Protein AF-A0A316ESN5-F1 (afdb_monomer_lite)

Organism: NCBI:txid942865

Foldseek 3Di:
DDDDDDDDDPDQQDDLVVLVVLLVCVLVDPDDPSSVVNSVVNVVVDVPSVVVSVVSVVVSVVVVVVVVPCPDPDDD

pLDDT: mean 76.18, std 14.58, range [41.66, 90.88]

InterPro domains:
  IPR027383 Putative zinc-finger [PF13490] (16-49)

Radius of gyration: 16.42 Å; chains: 1; bounding box: 47×22×47 Å

Secondary structure (DSSP, 8-state):
------S----SS--HHHHHHHHHHHHHSPPPHHHHHHHHHHHHH-HHHHHHHHHHHHHHHHHHHHHTT-------

Sequence (76 aa):
MPDFPDGPRKHLLPKCEEVHFLTMKGMDQPLTWVERVRMRMHLAICDACTNFNGQMRIMRNAMRRLGQQEPGERDD

Structure (mmCIF, N/CA/C/O backbone):
data_AF-A0A316ESN5-F1
#
_entry.id   AF-A0A316ESN5-F1
#
loop_
_atom_site.group_PDB
_atom_site.id
_atom_site.type_symbol
_atom_site.label_atom_id
_atom_site.label_alt_id
_atom_site.label_comp_id
_atom_site.label_asym_id
_atom_site.label_entity_id
_atom_site.label_seq_id
_atom_site.pdbx_PDB_ins_code
_atom_site.Cartn_x
_atom_site.Cartn_y
_atom_site.Cartn_z
_atom_site.occupancy
_atom_site.B_iso_or_equiv
_atom_site.auth_seq_id
_atom_site.auth_comp_id
_atom_site.auth_asym_id
_atom_site.auth_atom_id
_atom_site.pdbx_PDB_model_num
ATOM 1 N N . MET A 1 1 ? 23.620 -12.010 14.722 1.00 41.66 1 MET A N 1
ATOM 2 C CA . MET A 1 1 ? 23.672 -10.542 14.550 1.00 41.66 1 MET A CA 1
ATOM 3 C C . MET A 1 1 ? 22.864 -10.207 13.310 1.00 41.66 1 MET A C 1
ATOM 5 O O . MET A 1 1 ? 23.179 -10.805 12.288 1.00 41.66 1 MET A O 1
ATOM 9 N N . PRO A 1 2 ? 21.819 -9.364 13.357 1.00 47.00 2 PRO A N 1
ATOM 10 C CA . PRO A 1 2 ? 21.241 -8.848 12.131 1.00 47.00 2 PRO A CA 1
ATOM 11 C C . PRO A 1 2 ? 22.131 -7.706 11.633 1.00 47.00 2 PRO A C 1
ATOM 13 O O . PRO A 1 2 ? 22.406 -6.744 12.350 1.00 47.00 2 PRO A O 1
ATOM 16 N N . ASP A 1 3 ? 22.636 -7.898 10.425 1.00 46.75 3 ASP A N 1
ATOM 17 C CA . ASP A 1 3 ? 23.276 -6.900 9.583 1.00 46.75 3 ASP A CA 1
ATOM 18 C C . ASP A 1 3 ? 22.278 -5.740 9.384 1.00 46.75 3 ASP A C 1
ATOM 20 O O . ASP A 1 3 ? 21.206 -5.945 8.822 1.00 46.75 3 ASP A O 1
ATOM 24 N N . PHE A 1 4 ? 22.582 -4.544 9.898 1.00 53.31 4 PHE A N 1
ATOM 25 C CA . PHE A 1 4 ? 21.848 -3.306 9.594 1.00 53.31 4 PHE A CA 1
ATOM 26 C C . PHE A 1 4 ? 22.679 -2.474 8.604 1.00 53.31 4 PHE A C 1
ATOM 28 O O . PHE A 1 4 ? 23.350 -1.526 9.026 1.00 53.31 4 PHE A O 1
ATOM 35 N N . PRO A 1 5 ? 22.696 -2.787 7.298 1.00 50.97 5 PRO A N 1
ATOM 36 C CA . PRO A 1 5 ? 23.148 -1.834 6.312 1.00 50.97 5 PRO A CA 1
ATOM 37 C C . PRO A 1 5 ? 21.949 -0.974 5.900 1.00 50.97 5 PRO A C 1
ATOM 39 O O . PRO A 1 5 ? 20.835 -1.455 5.750 1.00 50.97 5 PRO A O 1
ATOM 42 N N . ASP A 1 6 ? 22.203 0.307 5.672 1.00 50.50 6 ASP A N 1
ATOM 43 C CA . ASP A 1 6 ? 21.261 1.276 5.114 1.00 50.50 6 ASP A CA 1
ATOM 44 C C . ASP A 1 6 ? 20.191 1.817 6.088 1.00 50.50 6 ASP A C 1
ATOM 46 O O . ASP A 1 6 ? 19.051 1.370 6.182 1.00 50.50 6 ASP A O 1
ATOM 50 N N . GLY A 1 7 ? 20.543 2.946 6.722 1.00 51.06 7 GLY A N 1
ATOM 51 C CA . GLY A 1 7 ? 19.565 3.976 7.095 1.00 51.06 7 GLY A CA 1
ATOM 52 C C . GLY A 1 7 ? 18.689 4.391 5.895 1.00 51.06 7 GLY A C 1
ATOM 53 O O . GLY A 1 7 ? 18.946 3.953 4.777 1.00 51.06 7 GLY A O 1
ATOM 54 N N . PRO A 1 8 ? 17.662 5.246 6.077 1.00 51.94 8 PRO A N 1
ATOM 55 C CA . PRO A 1 8 ? 16.524 5.386 5.161 1.00 51.94 8 PRO A CA 1
ATOM 56 C C . PRO A 1 8 ? 16.939 5.886 3.768 1.00 51.94 8 PRO A C 1
ATOM 58 O O . PRO A 1 8 ? 16.850 7.077 3.444 1.00 51.94 8 PRO A O 1
ATOM 61 N N . ARG A 1 9 ? 17.399 4.971 2.916 1.00 58.94 9 ARG A N 1
ATOM 62 C CA . ARG A 1 9 ? 17.728 5.239 1.528 1.00 58.94 9 ARG A CA 1
ATOM 63 C C . ARG A 1 9 ? 16.424 5.241 0.773 1.00 58.94 9 ARG A C 1
ATOM 65 O O . ARG A 1 9 ? 15.899 4.207 0.405 1.00 58.94 9 ARG A O 1
ATOM 72 N N . LYS A 1 10 ? 15.929 6.452 0.528 1.00 57.81 10 LYS A N 1
ATOM 73 C CA . LYS A 1 10 ? 14.759 6.759 -0.299 1.00 57.81 10 LYS A CA 1
ATOM 74 C C . LYS A 1 10 ? 14.993 6.322 -1.751 1.00 57.81 10 LYS A C 1
ATOM 76 O O . LYS A 1 10 ? 15.054 7.172 -2.639 1.00 57.81 10 LYS A O 1
ATOM 81 N N . HIS A 1 11 ? 15.087 5.024 -2.011 1.00 63.12 11 HIS A N 1
ATOM 82 C CA . HIS A 1 11 ? 15.182 4.476 -3.353 1.00 63.12 11 HIS A CA 1
ATOM 83 C C . HIS A 1 11 ? 13.886 4.786 -4.121 1.00 63.12 11 HIS A C 1
ATOM 85 O O . HIS A 1 11 ? 12.786 4.813 -3.555 1.00 63.12 11 HIS A O 1
ATOM 91 N N . LEU A 1 12 ? 14.022 5.122 -5.408 1.00 62.12 12 LEU A N 1
ATO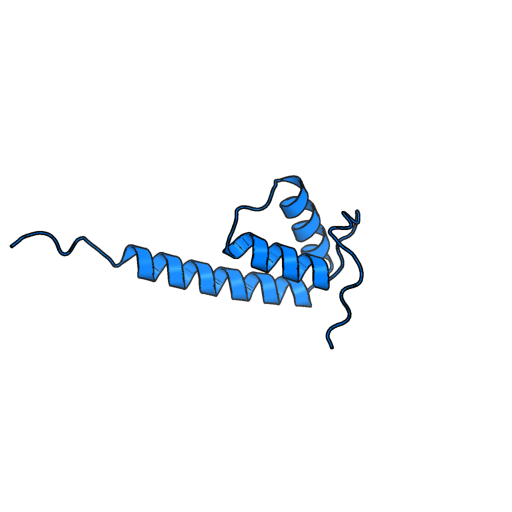M 92 C CA . LEU A 1 12 ? 12.889 5.489 -6.267 1.00 62.12 12 LEU A CA 1
ATOM 93 C C . LEU A 1 12 ? 11.934 4.298 -6.463 1.00 62.12 12 LEU A C 1
ATOM 95 O O . LEU A 1 12 ? 10.719 4.472 -6.462 1.00 62.12 12 LEU A O 1
ATOM 99 N N . LEU A 1 13 ? 12.502 3.093 -6.547 1.00 66.00 13 LEU A N 1
ATOM 100 C CA . LEU A 1 13 ? 11.816 1.808 -6.462 1.00 66.00 13 LEU A CA 1
ATOM 101 C C . LEU A 1 13 ? 12.148 1.193 -5.095 1.00 66.00 13 LEU A C 1
ATOM 103 O O . LEU A 1 13 ? 13.287 0.758 -4.904 1.00 66.00 13 LEU A O 1
ATOM 107 N N . PRO A 1 14 ? 11.215 1.190 -4.126 1.00 71.31 14 PRO A N 1
ATOM 108 C CA . PRO A 1 14 ? 11.463 0.554 -2.840 1.00 71.31 14 PRO A CA 1
ATOM 109 C C . PRO A 1 14 ? 11.613 -0.957 -3.050 1.00 71.31 14 PRO A C 1
ATOM 111 O O . PRO A 1 14 ? 10.927 -1.549 -3.887 1.00 71.31 14 PRO A O 1
ATOM 114 N N . LYS A 1 15 ? 12.527 -1.583 -2.307 1.00 80.06 15 LYS A N 1
ATOM 115 C CA . LYS A 1 15 ? 12.674 -3.046 -2.280 1.00 80.06 15 LYS A CA 1
ATOM 116 C C . LYS A 1 15 ? 11.574 -3.661 -1.408 1.00 80.06 15 LYS A C 1
ATOM 118 O O . LYS A 1 15 ? 10.968 -2.957 -0.602 1.00 80.06 15 LYS A O 1
ATOM 123 N N . CYS A 1 16 ? 11.357 -4.974 -1.520 1.00 83.69 16 CYS A N 1
ATOM 124 C CA . CYS A 1 16 ? 10.377 -5.697 -0.698 1.00 83.69 16 CYS A CA 1
ATOM 125 C C . CYS A 1 16 ? 10.557 -5.413 0.806 1.00 83.69 16 CYS A C 1
ATOM 127 O O . CYS A 1 16 ? 9.585 -5.162 1.511 1.00 83.69 16 CYS A O 1
ATOM 129 N N . GLU A 1 17 ? 11.805 -5.369 1.280 1.00 83.31 17 GLU A N 1
ATOM 130 C CA . GLU A 1 17 ? 12.149 -5.040 2.669 1.00 83.31 17 GLU A CA 1
ATOM 131 C C . GLU A 1 17 ? 11.681 -3.638 3.079 1.00 83.31 17 GLU A C 1
ATOM 133 O O . GLU A 1 17 ? 11.054 -3.459 4.121 1.00 83.31 17 GLU A O 1
ATOM 138 N N . GLU A 1 18 ? 11.895 -2.640 2.223 1.00 84.19 18 GLU A N 1
ATOM 139 C CA . GLU A 1 18 ? 11.468 -1.274 2.508 1.00 84.19 18 GLU A CA 1
ATOM 140 C C . GLU A 1 18 ? 9.944 -1.140 2.461 1.00 84.19 18 GLU A C 1
ATOM 142 O O . GLU A 1 18 ? 9.359 -0.416 3.259 1.00 84.19 18 GLU A O 1
ATOM 147 N N . VAL A 1 19 ? 9.262 -1.900 1.599 1.00 86.75 19 VAL A N 1
ATOM 148 C CA . VAL A 1 19 ? 7.794 -1.995 1.611 1.00 86.75 19 VAL A CA 1
ATOM 149 C C . VAL A 1 19 ? 7.284 -2.637 2.900 1.00 86.75 19 VAL A C 1
ATOM 151 O O . VAL A 1 19 ? 6.263 -2.192 3.432 1.00 86.75 19 VAL A O 1
ATOM 154 N N . HIS A 1 20 ? 7.980 -3.643 3.431 1.00 86.06 20 HIS A N 1
ATOM 155 C CA . HIS A 1 20 ? 7.640 -4.247 4.720 1.00 86.06 20 HIS A CA 1
ATOM 156 C C . HIS A 1 20 ? 7.827 -3.236 5.854 1.00 86.06 20 HIS A C 1
ATOM 158 O O . HIS A 1 20 ? 6.913 -3.054 6.663 1.00 86.06 20 HIS A O 1
ATOM 164 N N . PHE A 1 21 ? 8.944 -2.504 5.844 1.00 85.81 21 PHE A N 1
ATOM 165 C CA . PHE A 1 21 ? 9.207 -1.428 6.794 1.00 85.81 21 PHE A CA 1
ATOM 166 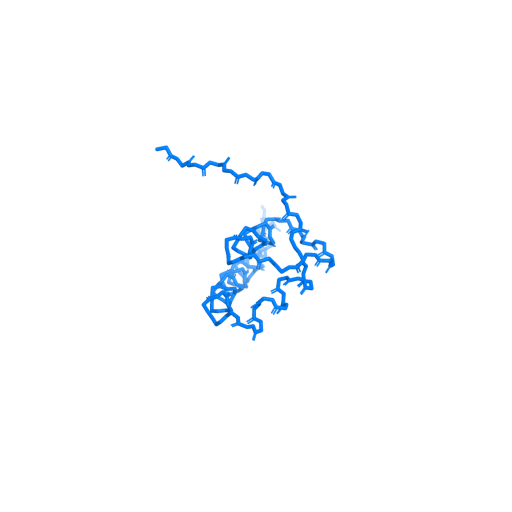C C . PHE A 1 21 ? 8.148 -0.322 6.712 1.00 85.81 21 PHE A C 1
ATOM 168 O O . PHE A 1 21 ? 7.574 0.050 7.730 1.00 85.81 21 PHE A O 1
ATOM 175 N N . LEU A 1 22 ? 7.809 0.161 5.512 1.00 86.06 22 LEU A N 1
ATOM 176 C CA . LEU A 1 22 ? 6.753 1.157 5.307 1.00 86.06 22 LEU A CA 1
ATOM 177 C C . LEU A 1 22 ? 5.377 0.622 5.715 1.00 86.06 22 LEU A C 1
ATOM 179 O O . LEU A 1 22 ? 4.571 1.370 6.260 1.00 86.06 22 LEU A O 1
ATOM 183 N N . THR A 1 23 ? 5.094 -0.661 5.495 1.00 86.25 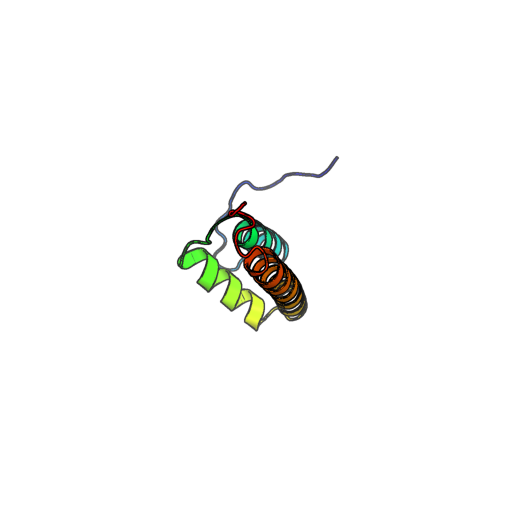23 THR A N 1
ATOM 184 C CA . THR A 1 23 ? 3.834 -1.278 5.932 1.00 86.25 23 THR A CA 1
ATOM 185 C C . THR A 1 23 ? 3.741 -1.287 7.456 1.00 86.25 23 THR A C 1
ATOM 187 O O . THR A 1 23 ? 2.719 -0.863 7.992 1.00 86.25 23 THR A O 1
ATOM 190 N N . MET A 1 24 ? 4.807 -1.694 8.152 1.00 84.12 24 MET A N 1
ATOM 191 C CA . MET A 1 24 ? 4.875 -1.671 9.617 1.00 84.12 24 MET A CA 1
ATOM 192 C C . MET A 1 24 ? 4.834 -0.252 10.177 1.00 84.12 24 MET A C 1
ATOM 194 O O . MET A 1 24 ? 3.995 0.043 11.026 1.00 84.12 24 MET A O 1
ATOM 198 N N . LYS A 1 25 ? 5.654 0.655 9.637 1.00 86.38 25 LYS A N 1
ATOM 199 C CA . LYS A 1 25 ? 5.619 2.083 9.966 1.00 86.38 25 LYS A CA 1
ATOM 200 C C . LYS A 1 25 ? 4.221 2.644 9.760 1.00 86.38 25 LYS A C 1
ATOM 202 O O . LYS A 1 25 ? 3.749 3.378 10.606 1.00 86.38 25 LYS A O 1
ATOM 207 N N . GLY A 1 26 ? 3.545 2.250 8.682 1.00 84.44 26 GLY A N 1
ATOM 208 C CA . GLY A 1 26 ? 2.175 2.630 8.370 1.00 84.44 26 GLY A CA 1
ATOM 209 C C . GLY A 1 26 ? 1.142 2.149 9.384 1.00 84.44 26 GLY A C 1
ATOM 210 O O . GLY A 1 26 ? 0.079 2.762 9.470 1.00 84.44 26 GLY A O 1
ATOM 211 N N . MET A 1 27 ? 1.415 1.071 10.129 1.00 80.69 27 MET A N 1
ATOM 212 C CA . MET A 1 27 ? 0.555 0.588 11.214 1.00 80.69 27 MET A CA 1
ATOM 213 C C . MET A 1 27 ? 0.615 1.508 12.430 1.00 80.69 27 MET A C 1
ATOM 215 O O . MET A 1 27 ? -0.442 1.895 12.928 1.00 80.69 27 MET A O 1
ATOM 219 N N . ASP A 1 28 ? 1.824 1.899 12.826 1.00 82.44 28 ASP A N 1
ATOM 220 C CA . ASP A 1 28 ? 2.085 2.728 14.005 1.00 82.44 28 ASP A CA 1
ATOM 221 C C . ASP A 1 28 ? 1.872 4.227 13.724 1.00 82.44 28 ASP A C 1
ATOM 223 O O . ASP A 1 28 ? 1.141 4.922 14.428 1.00 82.44 28 ASP A O 1
ATOM 227 N N . GLN A 1 29 ? 2.414 4.712 12.605 1.00 80.06 29 GLN A N 1
ATOM 228 C CA . GLN A 1 29 ? 2.399 6.112 12.192 1.00 80.06 29 GLN A CA 1
ATOM 229 C C . GLN A 1 29 ? 1.838 6.308 10.774 1.00 80.06 29 GLN A C 1
ATOM 231 O O . GLN A 1 29 ? 1.958 5.447 9.900 1.00 80.06 29 GLN A O 1
ATOM 236 N N . PRO A 1 30 ? 1.222 7.464 10.477 1.00 78.25 30 PRO A N 1
ATOM 237 C CA . PRO A 1 30 ? 0.777 7.758 9.123 1.00 78.25 30 PRO A CA 1
ATOM 2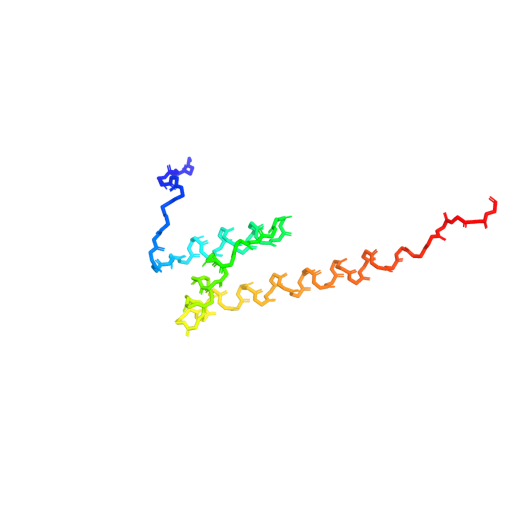38 C C . PRO A 1 30 ? 1.975 7.927 8.176 1.00 78.25 30 PRO A C 1
ATOM 240 O O . PRO A 1 30 ? 2.848 8.766 8.384 1.00 78.25 30 PRO A O 1
ATOM 243 N N . LEU A 1 31 ? 1.988 7.152 7.089 1.00 83.38 31 LEU A N 1
ATOM 244 C CA . LEU A 1 31 ? 2.939 7.329 5.989 1.00 83.38 31 LEU A CA 1
ATOM 245 C C . LEU A 1 31 ? 2.731 8.673 5.284 1.00 83.38 31 LEU A C 1
ATOM 247 O O . LEU A 1 31 ? 1.591 9.097 5.058 1.00 83.38 31 LEU A O 1
ATOM 251 N N . THR A 1 32 ? 3.827 9.286 4.835 1.00 85.44 32 THR A N 1
ATOM 252 C CA . THR A 1 32 ? 3.772 10.460 3.958 1.00 85.44 32 THR A CA 1
ATOM 253 C C . THR A 1 32 ? 3.185 10.095 2.591 1.00 85.44 32 THR A C 1
ATOM 255 O O . THR A 1 32 ? 3.224 8.943 2.146 1.00 85.44 32 THR A O 1
ATOM 258 N N . TRP A 1 33 ? 2.644 11.093 1.885 1.00 84.44 33 TRP A N 1
ATOM 259 C CA . TRP A 1 33 ? 2.071 10.906 0.547 1.00 84.44 33 TRP A CA 1
ATOM 260 C C . TRP A 1 33 ? 3.047 10.242 -0.433 1.00 84.44 33 TRP A C 1
ATOM 262 O O . TRP A 1 33 ? 2.663 9.335 -1.170 1.00 84.44 33 TRP A O 1
ATOM 272 N N . VAL A 1 34 ? 4.319 10.639 -0.391 1.00 84.31 34 VAL A N 1
ATOM 273 C CA . VAL A 1 34 ? 5.370 10.104 -1.265 1.00 84.31 34 VAL A CA 1
ATOM 274 C C . VAL A 1 34 ? 5.668 8.633 -0.956 1.00 84.31 34 VAL A C 1
ATOM 276 O O . VAL A 1 34 ? 5.767 7.826 -1.880 1.00 84.31 34 VAL A O 1
ATOM 279 N N . GLU A 1 35 ? 5.775 8.261 0.323 1.00 84.69 35 GLU A N 1
ATOM 280 C CA . GLU A 1 35 ? 5.982 6.865 0.746 1.00 84.69 35 GLU A CA 1
ATOM 281 C C . GLU A 1 35 ? 4.807 5.976 0.313 1.00 84.69 35 GLU A C 1
ATOM 283 O O . GLU A 1 35 ? 5.009 4.877 -0.203 1.00 84.69 35 GLU A O 1
ATOM 288 N N . ARG A 1 36 ? 3.572 6.479 0.440 1.00 84.69 36 ARG A N 1
ATOM 289 C CA . ARG A 1 36 ? 2.363 5.753 0.028 1.00 84.69 36 ARG A CA 1
ATOM 290 C C . ARG A 1 36 ? 2.329 5.479 -1.479 1.00 84.69 36 ARG A C 1
ATOM 292 O O . ARG A 1 36 ? 1.920 4.388 -1.879 1.00 84.69 36 ARG A O 1
ATOM 299 N N . VAL A 1 37 ? 2.735 6.443 -2.309 1.00 86.12 37 VAL A N 1
ATOM 300 C CA . VAL A 1 37 ? 2.788 6.263 -3.772 1.00 86.12 37 VAL A CA 1
ATOM 301 C C . VAL A 1 37 ? 3.859 5.242 -4.155 1.00 86.12 37 VAL A C 1
ATOM 303 O O . VAL A 1 37 ? 3.555 4.311 -4.899 1.00 86.12 37 VAL A O 1
ATOM 306 N N . ARG A 1 38 ? 5.072 5.350 -3.593 1.00 84.00 38 ARG A N 1
ATOM 307 C CA . ARG A 1 38 ? 6.154 4.381 -3.849 1.00 84.00 38 ARG A CA 1
ATOM 308 C C . ARG A 1 38 ? 5.769 2.965 -3.446 1.00 84.00 38 ARG A C 1
ATOM 310 O O . ARG A 1 38 ? 5.972 2.036 -4.222 1.00 84.00 38 ARG A O 1
ATOM 317 N N . MET A 1 39 ? 5.169 2.814 -2.263 1.00 85.75 39 MET A N 1
ATOM 318 C CA . MET A 1 39 ? 4.662 1.529 -1.793 1.00 85.75 39 MET A CA 1
ATOM 319 C C . MET A 1 39 ? 3.670 0.95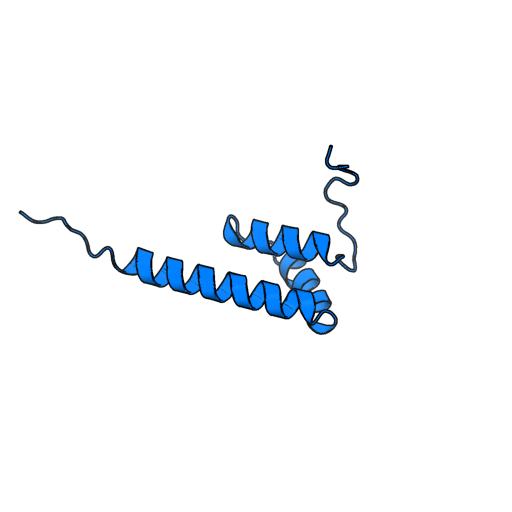1 -2.805 1.00 85.75 39 MET A C 1
ATOM 321 O O . MET A 1 39 ? 3.858 -0.169 -3.261 1.00 85.75 39 MET A O 1
ATOM 325 N N . ARG A 1 40 ? 2.659 1.726 -3.229 1.00 85.31 40 ARG A N 1
ATOM 326 C CA . ARG A 1 40 ? 1.662 1.257 -4.205 1.00 85.31 40 ARG A CA 1
ATOM 327 C C . ARG A 1 40 ? 2.256 0.843 -5.547 1.00 85.31 40 ARG A C 1
ATOM 329 O O . ARG A 1 40 ? 1.795 -0.148 -6.101 1.00 85.31 40 ARG A O 1
ATOM 336 N N . MET A 1 41 ? 3.252 1.568 -6.054 1.00 86.88 41 MET A N 1
ATOM 337 C CA . MET A 1 41 ? 3.930 1.178 -7.293 1.00 86.88 41 MET A CA 1
ATOM 338 C C . MET A 1 41 ? 4.606 -0.189 -7.160 1.00 86.88 41 MET A C 1
ATOM 340 O O . MET A 1 41 ? 4.477 -1.015 -8.056 1.00 86.88 41 MET A O 1
ATOM 344 N N . HIS A 1 42 ? 5.267 -0.460 -6.030 1.00 87.25 42 HIS A N 1
ATOM 345 C CA . HIS A 1 42 ? 5.875 -1.769 -5.792 1.00 87.25 42 HIS A CA 1
ATOM 346 C C . HIS A 1 42 ? 4.828 -2.871 -5.598 1.00 87.25 42 HIS A C 1
ATOM 348 O O . HIS A 1 42 ? 4.984 -3.960 -6.133 1.00 87.25 42 HIS A O 1
ATOM 354 N N . LEU A 1 43 ? 3.736 -2.598 -4.882 1.00 86.56 43 LEU A N 1
ATOM 355 C CA . LEU A 1 43 ? 2.641 -3.561 -4.727 1.00 86.56 43 LEU A CA 1
ATOM 356 C C . LEU A 1 43 ? 2.048 -3.978 -6.089 1.00 86.56 43 LEU A C 1
ATOM 358 O O . LEU A 1 43 ? 1.702 -5.137 -6.280 1.00 86.56 43 LEU A O 1
ATOM 362 N N . ALA A 1 44 ? 2.007 -3.073 -7.069 1.00 86.06 44 ALA A N 1
ATOM 363 C CA . ALA A 1 44 ? 1.498 -3.387 -8.406 1.00 86.06 44 ALA A CA 1
ATOM 364 C C . ALA A 1 44 ? 2.368 -4.379 -9.207 1.00 86.06 44 ALA A C 1
ATOM 366 O O . ALA A 1 44 ? 1.858 -5.009 -10.126 1.00 86.06 44 ALA A O 1
ATOM 367 N N . ILE A 1 45 ? 3.657 -4.517 -8.875 1.00 86.94 45 ILE A N 1
ATOM 368 C CA . ILE A 1 45 ? 4.588 -5.477 -9.509 1.00 86.94 45 ILE A CA 1
ATOM 369 C C . ILE A 1 45 ? 4.898 -6.686 -8.602 1.00 86.94 45 ILE A C 1
ATOM 371 O O . ILE A 1 45 ? 5.351 -7.727 -9.064 1.00 86.94 45 ILE A O 1
ATOM 375 N N . CYS A 1 46 ? 4.731 -6.472 -7.296 1.00 87.50 46 CYS A N 1
ATOM 376 C CA . CYS A 1 46 ? 4.976 -7.298 -6.121 1.00 87.50 46 CYS A CA 1
ATOM 377 C C . CYS A 1 46 ? 3.790 -8.102 -5.571 1.00 87.50 46 CYS A C 1
ATOM 379 O O . CYS A 1 46 ? 3.229 -7.652 -4.570 1.00 87.50 46 CYS A O 1
ATOM 381 N N . ASP A 1 47 ? 3.420 -9.273 -6.100 1.00 88.38 47 ASP A N 1
ATOM 382 C CA . ASP A 1 47 ? 2.299 -10.046 -5.520 1.00 88.38 47 ASP A CA 1
ATOM 383 C C . ASP A 1 47 ? 2.525 -10.443 -4.050 1.00 88.38 47 ASP A C 1
ATOM 385 O O . ASP A 1 47 ? 1.621 -10.328 -3.216 1.00 88.38 47 ASP A O 1
ATOM 389 N N . ALA A 1 48 ? 3.749 -10.843 -3.692 1.00 87.69 48 ALA A N 1
ATOM 390 C CA . ALA A 1 48 ? 4.081 -11.236 -2.322 1.00 87.69 48 ALA A CA 1
ATOM 391 C C . ALA A 1 48 ? 3.863 -10.080 -1.329 1.00 87.69 48 ALA A C 1
ATOM 393 O O . ALA A 1 48 ? 3.210 -10.246 -0.293 1.00 87.69 48 ALA A O 1
ATOM 394 N N . CYS A 1 49 ? 4.351 -8.884 -1.672 1.00 87.56 49 CYS A N 1
ATOM 395 C CA . CYS A 1 49 ? 4.158 -7.695 -0.847 1.00 87.56 49 CYS A CA 1
ATOM 396 C C . CYS A 1 49 ? 2.691 -7.236 -0.829 1.00 87.56 49 CYS A C 1
ATOM 398 O O . CYS A 1 49 ? 2.225 -6.731 0.195 1.00 87.56 49 CYS A O 1
ATOM 400 N N . THR A 1 50 ? 1.941 -7.434 -1.917 1.00 88.69 50 THR A N 1
ATOM 401 C CA . THR A 1 50 ? 0.501 -7.125 -1.982 1.00 88.69 50 THR A CA 1
ATOM 402 C C . THR A 1 50 ? -0.302 -7.986 -1.028 1.00 88.69 50 THR A C 1
ATOM 404 O O . THR A 1 50 ? -1.105 -7.453 -0.254 1.00 88.69 50 THR A O 1
ATOM 407 N N . ASN A 1 51 ? -0.032 -9.291 -1.005 1.00 89.75 51 ASN A N 1
ATOM 408 C CA . ASN A 1 51 ? -0.687 -10.196 -0.071 1.00 89.75 51 ASN A CA 1
ATOM 409 C C . ASN A 1 51 ? -0.362 -9.833 1.389 1.00 89.75 51 ASN A C 1
ATOM 411 O O . ASN A 1 51 ? -1.262 -9.752 2.226 1.00 89.75 51 ASN A O 1
ATOM 415 N N . PHE A 1 52 ? 0.906 -9.532 1.690 1.00 88.31 52 PHE A N 1
ATOM 416 C CA . PHE A 1 52 ? 1.321 -9.087 3.024 1.00 88.31 52 PHE A CA 1
ATOM 417 C C . PHE A 1 52 ? 0.613 -7.793 3.460 1.00 88.31 52 PHE A C 1
ATOM 419 O O . PHE A 1 52 ? 0.081 -7.708 4.571 1.00 88.31 52 PHE A O 1
ATOM 426 N N . ASN A 1 53 ? 0.539 -6.792 2.575 1.00 88.25 53 ASN A N 1
ATOM 427 C CA . ASN A 1 53 ? -0.170 -5.546 2.863 1.00 88.25 53 ASN A CA 1
ATOM 428 C C . ASN A 1 53 ? -1.668 -5.789 3.120 1.00 88.25 53 ASN A C 1
ATOM 430 O O . ASN A 1 53 ? -2.250 -5.181 4.022 1.00 88.25 53 ASN A O 1
ATOM 434 N N . GLY A 1 54 ? -2.280 -6.709 2.368 1.00 88.81 54 GLY A N 1
ATOM 435 C CA . GLY A 1 54 ? -3.653 -7.164 2.585 1.00 88.81 54 GLY A CA 1
ATOM 436 C C . GLY A 1 54 ? -3.865 -7.743 3.985 1.00 88.81 54 GLY A C 1
ATOM 437 O O . GLY A 1 54 ? -4.767 -7.296 4.697 1.00 88.81 54 GLY A O 1
ATOM 438 N N . GLN A 1 55 ? -2.992 -8.659 4.417 1.00 90.88 55 GLN A N 1
ATOM 439 C CA . GLN A 1 55 ? -3.049 -9.268 5.753 1.00 90.88 55 GLN A CA 1
ATOM 440 C C . GLN A 1 55 ? -2.966 -8.215 6.868 1.00 90.88 55 GLN A C 1
ATOM 442 O O . GLN A 1 55 ? -3.807 -8.192 7.770 1.00 90.88 55 GLN A O 1
ATOM 447 N N . MET A 1 56 ? -2.027 -7.270 6.767 1.00 88.00 56 MET A N 1
ATOM 448 C CA . MET A 1 56 ? -1.886 -6.197 7.759 1.00 88.00 56 MET A CA 1
ATOM 449 C C . MET A 1 56 ? -3.110 -5.271 7.809 1.00 88.00 56 MET A C 1
ATOM 451 O O . MET A 1 56 ? -3.525 -4.832 8.884 1.00 88.00 56 MET A O 1
ATOM 455 N N . ARG A 1 57 ? -3.747 -4.995 6.663 1.00 86.88 57 ARG A N 1
ATOM 456 C CA . ARG A 1 57 ? -4.991 -4.208 6.620 1.00 86.88 57 ARG A CA 1
ATOM 457 C C . ARG A 1 57 ? -6.157 -4.929 7.284 1.00 86.88 57 ARG A C 1
ATOM 459 O O . ARG A 1 57 ? -6.948 -4.268 7.957 1.00 86.88 57 ARG A O 1
ATOM 466 N N . ILE A 1 58 ? -6.267 -6.245 7.106 1.00 89.81 58 ILE A N 1
ATOM 467 C CA . ILE A 1 58 ? -7.282 -7.059 7.787 1.00 89.81 58 ILE A CA 1
ATOM 468 C C . ILE A 1 58 ? -7.074 -6.965 9.298 1.00 89.81 58 ILE A C 1
ATOM 470 O O . ILE A 1 58 ? -8.018 -6.614 10.007 1.00 89.81 58 ILE A O 1
ATOM 474 N N . MET A 1 59 ? -5.837 -7.167 9.766 1.00 87.69 59 MET A N 1
ATOM 475 C CA . MET A 1 59 ? -5.504 -7.065 11.188 1.00 87.69 59 MET A CA 1
ATOM 476 C C . MET A 1 59 ? -5.860 -5.684 11.748 1.00 87.69 59 MET A C 1
ATOM 478 O O . MET A 1 59 ? -6.576 -5.578 12.743 1.00 87.69 59 MET A O 1
ATOM 482 N N . ARG A 1 60 ? -5.462 -4.607 11.059 1.00 84.31 60 ARG A N 1
ATOM 483 C CA . ARG A 1 60 ? -5.788 -3.238 11.479 1.00 84.31 60 ARG A CA 1
ATOM 484 C C . ARG A 1 60 ? -7.292 -2.975 11.512 1.00 84.31 60 ARG A C 1
ATOM 486 O O . ARG A 1 60 ?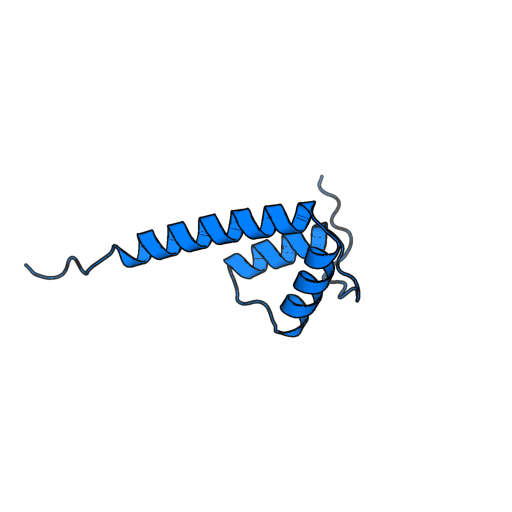 -7.771 -2.299 12.418 1.00 84.31 60 ARG A O 1
ATOM 493 N N . ASN A 1 61 ? -8.042 -3.470 10.532 1.00 86.31 61 ASN A N 1
ATOM 494 C CA . ASN A 1 61 ? -9.494 -3.314 10.514 1.00 86.31 61 ASN A CA 1
ATOM 495 C C . ASN A 1 61 ? -10.159 -4.090 11.654 1.00 86.31 61 ASN A C 1
ATOM 497 O O . ASN A 1 61 ? -11.074 -3.557 12.274 1.00 86.31 61 ASN A O 1
ATOM 501 N N . ALA A 1 62 ? -9.693 -5.302 11.966 1.00 87.69 62 ALA A N 1
ATOM 502 C CA . ALA A 1 62 ? -10.175 -6.065 13.114 1.00 87.69 62 ALA A CA 1
ATOM 503 C C . ALA A 1 62 ? -9.886 -5.330 14.434 1.00 87.69 62 ALA A C 1
ATOM 505 O O . ALA A 1 62 ? -10.808 -5.102 15.211 1.00 87.69 62 ALA A O 1
ATOM 506 N N . MET A 1 63 ? -8.651 -4.853 14.634 1.00 85.19 63 MET A N 1
ATOM 507 C CA . MET A 1 63 ? -8.272 -4.052 15.806 1.00 85.19 63 MET A CA 1
ATOM 508 C C . MET A 1 63 ? -9.108 -2.773 15.932 1.00 85.19 63 MET A C 1
ATOM 510 O O . MET A 1 63 ? -9.582 -2.460 17.017 1.00 85.19 63 MET A O 1
ATOM 514 N N . ARG A 1 64 ? -9.347 -2.048 14.829 1.00 83.38 64 ARG A N 1
ATOM 515 C CA . ARG A 1 64 ? -10.220 -0.862 14.840 1.00 83.38 64 ARG A CA 1
ATOM 516 C C . ARG A 1 64 ? -11.650 -1.217 15.218 1.00 83.38 64 ARG A C 1
ATOM 518 O O . ARG A 1 64 ? -12.243 -0.496 16.002 1.00 83.38 64 ARG A O 1
ATOM 525 N N . ARG A 1 65 ? -12.196 -2.316 14.688 1.00 83.12 65 ARG A N 1
ATOM 526 C CA . ARG A 1 65 ? -13.544 -2.783 15.042 1.00 83.12 65 ARG A CA 1
ATOM 527 C C . ARG A 1 65 ? -13.640 -3.167 16.515 1.00 83.12 65 ARG A C 1
ATOM 529 O O . ARG A 1 65 ? -14.675 -2.908 17.104 1.00 83.12 65 ARG A O 1
ATOM 536 N N . LEU A 1 66 ? -12.602 -3.766 17.096 1.00 78.44 66 LEU A N 1
ATOM 537 C CA . LEU A 1 66 ? -12.554 -4.106 18.523 1.00 78.44 66 LEU A CA 1
ATOM 538 C C . LEU A 1 66 ? -12.385 -2.859 19.402 1.00 78.44 66 LEU A C 1
ATOM 540 O O . LEU A 1 66 ? -13.134 -2.693 20.348 1.00 78.44 66 LEU A O 1
ATOM 544 N N . GLY A 1 67 ? -11.498 -1.926 19.048 1.00 72.75 67 GLY A N 1
ATOM 545 C CA . GLY A 1 67 ? -11.347 -0.661 19.781 1.00 72.75 67 GLY A CA 1
ATOM 546 C C . GLY A 1 67 ? -12.554 0.281 19.667 1.00 72.75 67 GLY A C 1
ATOM 547 O O . GLY A 1 67 ? -12.734 1.153 20.505 1.00 72.75 67 GLY A O 1
ATOM 548 N N . GLN A 1 68 ? -13.404 0.109 18.647 1.00 62.16 68 GLN A N 1
ATOM 549 C CA . GLN A 1 68 ? -14.695 0.800 18.543 1.00 62.16 68 GLN A CA 1
ATOM 550 C C . GLN A 1 68 ? -15.793 0.152 19.412 1.00 62.16 68 GLN A C 1
ATOM 552 O O . GLN A 1 68 ? -16.853 0.750 19.561 1.00 62.16 68 GLN A O 1
ATOM 557 N N . GLN A 1 69 ? -15.561 -1.059 19.939 1.00 56.72 69 GLN A N 1
ATOM 558 C CA . GLN A 1 69 ? -16.469 -1.798 20.830 1.00 56.72 69 GLN A CA 1
ATOM 559 C C . GLN A 1 69 ? -16.198 -1.526 22.316 1.00 56.72 69 GLN A C 1
ATOM 561 O O . GLN A 1 69 ? -16.696 -2.267 23.150 1.00 56.72 69 GLN A O 1
ATOM 566 N N . GLU A 1 70 ? -15.487 -0.450 22.651 1.00 57.88 70 GLU A N 1
ATOM 567 C CA . GLU A 1 70 ? -15.546 0.159 23.983 1.00 57.88 70 GLU A CA 1
ATOM 568 C C . GLU A 1 70 ? -16.596 1.296 23.935 1.00 57.88 70 GLU A C 1
ATOM 570 O O . GLU A 1 70 ? -16.229 2.469 23.788 1.00 57.88 70 GLU A O 1
ATOM 575 N N . PRO A 1 71 ? -17.918 1.007 23.963 1.00 50.44 71 PRO A N 1
ATOM 576 C CA . PRO A 1 71 ? -18.874 2.002 24.416 1.00 50.44 71 PRO A CA 1
ATOM 577 C C . PRO A 1 71 ? -18.555 2.260 25.890 1.00 50.44 71 PRO A C 1
ATOM 579 O O . PRO A 1 71 ? -18.239 1.334 26.629 1.00 50.44 71 PRO A O 1
ATOM 582 N N . GLY A 1 72 ? -18.574 3.522 26.303 1.00 58.00 72 GLY A N 1
ATOM 583 C CA . GLY A 1 72 ? -18.206 3.901 27.658 1.00 58.00 72 GLY A CA 1
ATOM 584 C C . GLY A 1 72 ? -18.922 3.073 28.724 1.00 58.00 72 GLY A C 1
ATOM 585 O O . GLY A 1 72 ? -20.122 3.223 28.914 1.00 58.00 72 GLY A O 1
ATOM 586 N N . GLU A 1 73 ? -18.159 2.290 29.481 1.00 57.56 73 GLU A N 1
ATOM 587 C CA . GLU A 1 73 ? -18.511 1.937 30.854 1.00 57.56 73 GLU A CA 1
ATOM 588 C C . GLU A 1 73 ? -18.218 3.176 31.721 1.00 57.56 73 GLU A C 1
ATOM 590 O O . GLU A 1 73 ? -17.177 3.309 32.368 1.00 57.56 73 GLU A O 1
ATOM 595 N N . ARG A 1 74 ? -19.104 4.165 31.614 1.00 59.16 74 ARG A N 1
ATOM 596 C CA . ARG A 1 74 ? -19.310 5.220 32.607 1.00 59.16 74 ARG A CA 1
ATOM 597 C C . ARG A 1 74 ? -20.804 5.483 32.653 1.00 59.16 74 ARG A C 1
ATOM 599 O O . ARG A 1 74 ? -21.285 6.216 31.801 1.00 59.16 74 ARG A O 1
ATOM 606 N N . ASP A 1 75 ? -21.478 4.838 33.594 1.00 50.44 75 ASP A N 1
ATOM 607 C CA . ASP A 1 75 ? -22.512 5.424 34.457 1.00 50.44 75 ASP A CA 1
ATOM 608 C C . ASP A 1 75 ? -23.045 4.315 35.389 1.00 50.44 75 ASP A C 1
ATOM 610 O O . ASP A 1 75 ? -23.906 3.537 34.987 1.00 50.44 75 ASP A O 1
ATOM 614 N N . ASP A 1 76 ? -22.470 4.221 36.597 1.00 45.34 76 ASP A N 1
ATOM 615 C CA . ASP A 1 76 ? -23.204 4.121 37.877 1.00 45.34 76 ASP A CA 1
ATOM 616 C C . ASP A 1 76 ? -22.323 4.684 39.014 1.00 45.34 76 ASP A C 1
ATOM 618 O O . ASP A 1 76 ? -21.141 4.265 39.119 1.00 45.34 76 ASP A O 1
#